Protein AF-A0A7C2QWW8-F1 (afdb_monomer_lite)

Secondary structure (DSSP, 8-state):
-TTTTS---------BTTBTT--TT-TT--SSSTTTTTTTTT-TTS-S-------TT---------SS--------

Sequence (76 aa):
MDNLHRLSDAQTRSISAENFTGEKGKGAMATEGTGSRASRELGQGWKVSPSVRIQPGETFTMAEIEGPGAIQHIWL

Foldseek 3Di:
DPCPPPDDPDDDFDFAQQRQASDPPRPQQDQAAPQNVVCVVPGRPDCRHRDDDADVPGDDRRHDYDDDDDDPDDDD

pLDDT: mean 94.33, std 3.6, range [68.81, 98.31]

Structure (mmCIF, N/CA/C/O backbone):
data_AF-A0A7C2QWW8-F1
#
_entry.id   AF-A0A7C2QWW8-F1
#
loop_
_atom_site.group_PDB
_atom_site.id
_atom_site.type_symbol
_atom_site.label_atom_id
_atom_site.label_alt_id
_atom_site.label_comp_id
_atom_site.label_asym_id
_atom_site.label_entity_id
_atom_site.label_seq_id
_atom_site.pdbx_PDB_ins_code
_atom_site.Cartn_x
_atom_site.Cartn_y
_atom_site.Cartn_z
_atom_site.occupancy
_atom_site.B_iso_or_equiv
_atom_site.auth_seq_id
_atom_site.auth_comp_id
_atom_site.auth_asym_id
_atom_site.auth_atom_id
_atom_site.pdbx_PDB_model_num
ATOM 1 N N . MET A 1 1 ? 17.112 -21.585 -4.927 1.00 68.81 1 MET A N 1
ATOM 2 C CA . MET A 1 1 ? 17.309 -20.110 -4.980 1.00 68.81 1 MET A CA 1
ATOM 3 C C . MET A 1 1 ? 17.792 -19.749 -6.387 1.00 68.81 1 MET A C 1
ATOM 5 O O . MET A 1 1 ? 18.784 -19.054 -6.572 1.00 68.81 1 MET A O 1
ATOM 9 N N . ASP A 1 2 ? 17.117 -20.254 -7.418 1.00 85.31 2 ASP A N 1
ATOM 10 C CA . ASP A 1 2 ? 17.825 -20.543 -8.677 1.00 85.31 2 ASP A CA 1
ATOM 11 C C . ASP A 1 2 ? 17.875 -19.340 -9.629 1.00 85.31 2 ASP A C 1
ATOM 13 O O . ASP A 1 2 ? 18.531 -19.376 -10.664 1.00 85.31 2 ASP A O 1
ATOM 17 N N . ASN A 1 3 ? 17.214 -18.239 -9.265 1.00 91.56 3 ASN A N 1
ATOM 18 C CA . ASN A 1 3 ? 17.052 -17.053 -10.100 1.00 91.56 3 ASN A CA 1
ATOM 19 C C . ASN A 1 3 ? 17.185 -15.717 -9.345 1.00 91.56 3 ASN A C 1
ATOM 21 O O . ASN A 1 3 ? 16.935 -14.681 -9.951 1.00 91.56 3 ASN A O 1
ATOM 25 N N . LEU A 1 4 ? 17.617 -15.704 -8.074 1.00 91.56 4 LEU A N 1
ATOM 26 C CA . LEU A 1 4 ? 17.739 -14.465 -7.279 1.00 91.56 4 LEU A CA 1
ATOM 27 C C . LEU A 1 4 ? 18.701 -13.438 -7.908 1.00 91.56 4 LEU A C 1
ATOM 29 O O . LEU A 1 4 ? 18.514 -12.237 -7.763 1.00 91.56 4 LEU A O 1
ATOM 33 N N . HIS A 1 5 ? 19.721 -13.914 -8.623 1.00 94.50 5 HIS A N 1
ATOM 34 C CA . HIS A 1 5 ? 20.717 -13.082 -9.301 1.00 94.50 5 HIS A CA 1
ATOM 35 C C . HIS A 1 5 ? 20.218 -12.473 -10.626 1.00 94.50 5 HIS A C 1
ATOM 37 O O . HIS A 1 5 ? 20.934 -11.683 -11.239 1.00 94.50 5 HIS A O 1
ATOM 43 N N . ARG A 1 6 ? 19.031 -12.859 -11.114 1.00 94.56 6 ARG A N 1
ATOM 44 C CA . ARG A 1 6 ? 18.494 -12.370 -12.389 1.00 94.56 6 ARG A CA 1
ATOM 45 C C . ARG A 1 6 ? 17.725 -11.073 -12.171 1.00 94.56 6 ARG A C 1
ATOM 47 O O . ARG A 1 6 ? 16.863 -10.994 -11.301 1.00 94.56 6 ARG A O 1
ATOM 54 N N . LEU A 1 7 ? 18.004 -10.080 -13.009 1.00 93.25 7 LEU A N 1
ATOM 55 C CA . LEU A 1 7 ? 17.215 -8.854 -13.062 1.00 93.25 7 LEU A CA 1
ATOM 56 C C . LEU A 1 7 ? 15.865 -9.118 -13.739 1.00 93.25 7 LEU A C 1
ATOM 58 O O . LEU A 1 7 ? 15.735 -10.014 -14.575 1.00 93.25 7 LEU A O 1
ATOM 62 N N . SER A 1 8 ? 14.868 -8.328 -13.356 1.00 91.81 8 SER A N 1
ATOM 63 C CA . SER A 1 8 ? 13.512 -8.369 -13.893 1.00 91.81 8 SER A CA 1
ATOM 64 C C . SER A 1 8 ? 13.066 -6.951 -14.223 1.00 91.81 8 SER A C 1
ATOM 66 O O . SER A 1 8 ? 13.296 -6.041 -13.428 1.00 91.81 8 SER A O 1
ATOM 68 N N . ASP A 1 9 ? 12.378 -6.786 -15.351 1.00 94.81 9 ASP A N 1
ATOM 69 C CA . ASP A 1 9 ? 11.725 -5.526 -15.731 1.00 94.81 9 ASP A CA 1
ATOM 70 C C . ASP A 1 9 ? 10.360 -5.344 -15.037 1.00 94.81 9 ASP A C 1
ATOM 72 O O . ASP A 1 9 ? 9.618 -4.399 -15.319 1.00 94.81 9 ASP A O 1
ATOM 76 N N . ALA A 1 10 ? 10.000 -6.259 -14.128 1.00 93.88 10 ALA A N 1
ATOM 77 C CA . ALA A 1 10 ? 8.783 -6.164 -13.340 1.00 93.88 10 ALA A CA 1
ATOM 78 C C . ALA A 1 10 ? 8.768 -4.881 -12.505 1.00 93.88 10 ALA A C 1
ATOM 80 O O . ALA A 1 10 ? 9.759 -4.472 -11.900 1.00 93.88 10 ALA A O 1
ATOM 81 N N . GLN A 1 11 ? 7.595 -4.264 -12.427 1.00 93.38 11 GLN A N 1
ATOM 82 C CA . GLN A 1 11 ? 7.409 -3.053 -11.652 1.00 93.38 11 GLN A CA 1
ATOM 83 C C . GLN A 1 11 ? 6.754 -3.381 -10.314 1.00 93.38 11 GLN A C 1
ATOM 85 O O . GLN A 1 11 ? 5.596 -3.789 -10.264 1.00 93.38 11 GLN A O 1
ATOM 90 N N . THR A 1 12 ? 7.472 -3.151 -9.217 1.00 93.88 12 THR A N 1
ATOM 91 C CA . THR A 1 12 ? 6.907 -3.331 -7.877 1.00 93.88 12 THR A CA 1
ATOM 92 C C . THR A 1 12 ? 5.912 -2.214 -7.560 1.00 93.88 12 THR A C 1
ATOM 94 O O . THR A 1 12 ? 6.132 -1.037 -7.876 1.00 93.88 12 THR A O 1
ATOM 97 N N . ARG A 1 13 ? 4.803 -2.596 -6.927 1.00 94.50 13 ARG A N 1
ATOM 98 C CA . ARG A 1 13 ? 3.765 -1.714 -6.384 1.00 94.50 13 ARG A CA 1
ATOM 99 C C . ARG A 1 13 ? 3.459 -2.133 -4.951 1.00 94.50 13 ARG A C 1
ATOM 101 O O . ARG A 1 13 ? 3.699 -3.279 -4.581 1.00 94.50 13 ARG A O 1
ATOM 108 N N . SER A 1 14 ? 2.954 -1.197 -4.155 1.00 93.75 14 SER A N 1
ATOM 109 C CA . SER A 1 14 ? 2.554 -1.452 -2.771 1.00 93.75 14 SER A CA 1
ATOM 110 C C . SER A 1 14 ? 1.176 -0.863 -2.535 1.00 93.75 14 SER A C 1
ATOM 112 O O . SER A 1 14 ? 1.000 0.353 -2.611 1.00 93.75 14 SER A O 1
ATOM 114 N N . ILE A 1 15 ? 0.226 -1.733 -2.213 1.00 95.81 15 ILE A N 1
ATOM 115 C CA . ILE A 1 15 ? -1.143 -1.360 -1.863 1.00 95.81 15 ILE A CA 1
ATOM 116 C C . ILE A 1 15 ? -1.246 -1.278 -0.347 1.00 95.81 15 ILE A C 1
ATOM 118 O O . ILE A 1 15 ? -0.620 -2.057 0.371 1.00 95.81 15 ILE A O 1
ATOM 122 N N . SER A 1 16 ? -1.986 -0.294 0.152 1.00 95.69 16 SER A N 1
ATOM 123 C CA . SER A 1 16 ? -2.237 -0.142 1.587 1.00 95.69 16 SER A CA 1
ATOM 124 C C . SER A 1 16 ? -3.513 0.658 1.835 1.00 95.69 16 SER A C 1
ATOM 126 O O . SER A 1 16 ? -4.090 1.192 0.893 1.00 95.69 16 SER A O 1
ATOM 128 N N . ALA A 1 17 ? -3.898 0.826 3.102 1.00 95.50 17 ALA A N 1
ATOM 129 C CA . ALA A 1 17 ? -5.070 1.605 3.523 1.00 95.50 17 ALA A CA 1
ATOM 130 C C . ALA A 1 17 ? -5.060 3.108 3.143 1.00 95.50 17 ALA A C 1
ATOM 132 O O . ALA A 1 17 ? -6.015 3.823 3.430 1.00 95.50 17 ALA A O 1
ATOM 133 N N . GLU A 1 18 ? -3.992 3.594 2.508 1.00 95.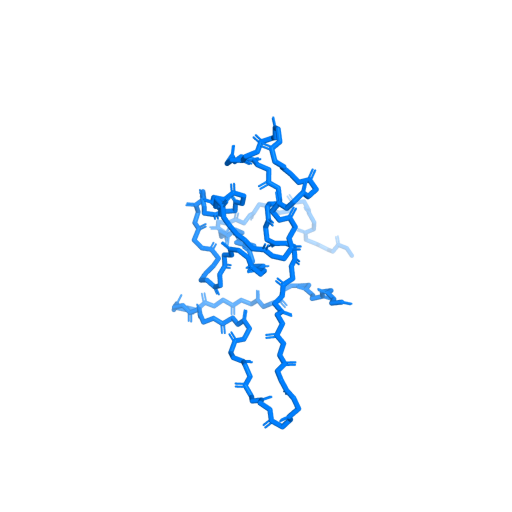06 18 GLU A N 1
ATOM 134 C CA . GLU A 1 18 ? -3.873 4.954 1.957 1.00 95.06 18 GLU A CA 1
ATOM 135 C C . GLU A 1 18 ? -3.506 4.968 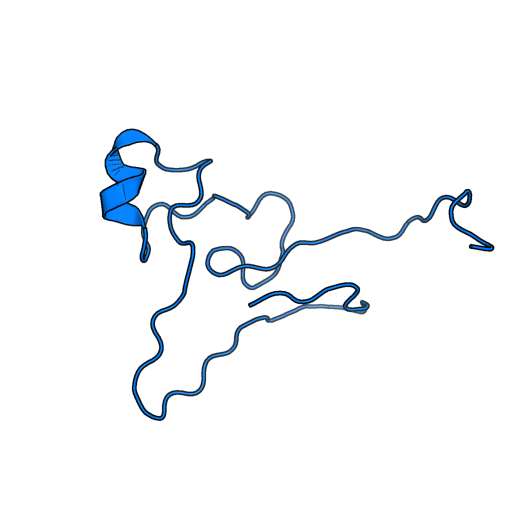0.460 1.00 95.06 18 GLU A C 1
ATOM 137 O O . GLU A 1 18 ? -3.291 6.032 -0.109 1.00 95.06 18 GLU A O 1
ATOM 142 N N . ASN A 1 19 ? -3.403 3.796 -0.178 1.00 95.69 19 ASN A N 1
ATOM 143 C CA . ASN A 1 19 ? -3.093 3.645 -1.600 1.00 95.69 19 ASN A CA 1
ATOM 144 C C . ASN A 1 19 ? -3.725 2.351 -2.137 1.00 95.69 19 ASN A C 1
ATOM 146 O O . ASN A 1 19 ? -3.033 1.344 -2.287 1.00 95.69 19 ASN A O 1
ATOM 150 N N . PHE A 1 20 ? -5.039 2.365 -2.374 1.00 95.19 20 PHE A N 1
ATOM 151 C CA . PHE A 1 20 ? -5.813 1.174 -2.763 1.00 95.19 20 PHE A CA 1
ATOM 152 C C . PHE A 1 20 ? -5.509 0.669 -4.181 1.00 95.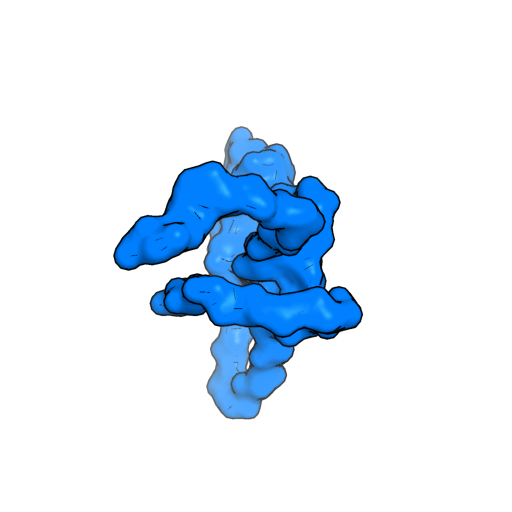19 20 PHE A C 1
ATOM 154 O O . PHE A 1 20 ? -5.681 -0.517 -4.452 1.00 95.19 20 PHE A O 1
ATOM 161 N N . THR A 1 21 ? -5.017 1.547 -5.060 1.00 95.19 21 THR A N 1
ATOM 162 C CA . THR A 1 21 ? -4.625 1.208 -6.439 1.00 95.19 21 THR A CA 1
ATOM 163 C C . THR A 1 21 ? -3.157 0.807 -6.558 1.00 95.19 21 THR A C 1
ATOM 165 O O . THR A 1 21 ? -2.716 0.256 -7.565 1.00 95.19 21 THR A O 1
ATOM 168 N N . GLY A 1 22 ? -2.361 1.086 -5.523 1.00 94.56 22 GLY A N 1
ATOM 169 C CA . GLY A 1 22 ? -0.933 0.798 -5.506 1.00 94.56 22 GLY A CA 1
ATOM 170 C C . GLY A 1 22 ? -0.106 1.729 -6.387 1.00 94.56 22 GLY A C 1
ATOM 171 O O . GLY A 1 22 ? 1.079 1.465 -6.565 1.00 94.56 22 GLY A O 1
ATOM 172 N N . GLU A 1 23 ? -0.680 2.814 -6.913 1.00 94.44 23 GLU A N 1
ATOM 173 C CA . GLU A 1 23 ? -0.025 3.761 -7.818 1.00 94.44 23 GLU A CA 1
ATOM 174 C C . GLU A 1 23 ? 1.336 4.262 -7.303 1.00 94.44 23 GLU A C 1
ATOM 176 O O . GLU A 1 23 ? 1.563 4.481 -6.105 1.00 94.44 23 GLU A O 1
ATOM 181 N N . LYS A 1 24 ? 2.264 4.484 -8.241 1.00 94.44 24 LYS A N 1
ATOM 182 C CA . LYS A 1 24 ? 3.615 4.963 -7.930 1.00 94.44 24 LYS A CA 1
ATOM 183 C C . LYS A 1 24 ? 3.547 6.345 -7.273 1.00 94.44 24 LYS A C 1
ATOM 185 O O . LYS A 1 24 ? 2.963 7.271 -7.822 1.00 94.44 24 LYS A O 1
ATOM 190 N N . GLY A 1 25 ? 4.204 6.488 -6.122 1.00 94.69 25 GLY A N 1
ATOM 191 C CA . GLY A 1 25 ? 4.265 7.757 -5.388 1.00 94.69 25 GLY A CA 1
ATOM 192 C C . GLY A 1 25 ? 2.981 8.124 -4.640 1.00 94.69 25 GLY A C 1
ATOM 193 O O . GLY A 1 25 ? 2.883 9.242 -4.152 1.00 94.69 25 GLY A O 1
ATOM 194 N N . LYS A 1 26 ? 2.003 7.211 -4.543 1.00 95.12 26 LYS A N 1
ATOM 195 C CA . LYS A 1 26 ? 0.754 7.443 -3.800 1.00 95.12 26 LYS A CA 1
ATOM 196 C C . LYS A 1 26 ? 0.751 6.891 -2.372 1.00 95.12 26 LYS A C 1
ATOM 198 O O . LYS A 1 26 ? -0.188 7.138 -1.627 1.00 95.12 26 LYS A O 1
ATOM 203 N N . GLY A 1 27 ? 1.805 6.187 -1.955 1.00 94.62 27 GLY A N 1
ATOM 204 C CA . GLY A 1 27 ? 1.995 5.841 -0.541 1.00 94.62 27 GLY A CA 1
ATOM 205 C C . GLY A 1 27 ? 2.255 7.089 0.308 1.00 94.62 27 GLY A C 1
ATOM 206 O O . GLY A 1 27 ? 2.879 8.028 -0.176 1.00 94.62 27 GLY A O 1
ATOM 207 N N . ALA A 1 28 ? 1.789 7.091 1.560 1.00 95.56 28 ALA A N 1
ATOM 208 C CA . ALA A 1 28 ? 1.934 8.198 2.510 1.00 95.56 28 ALA A CA 1
ATOM 209 C C . ALA A 1 28 ? 1.3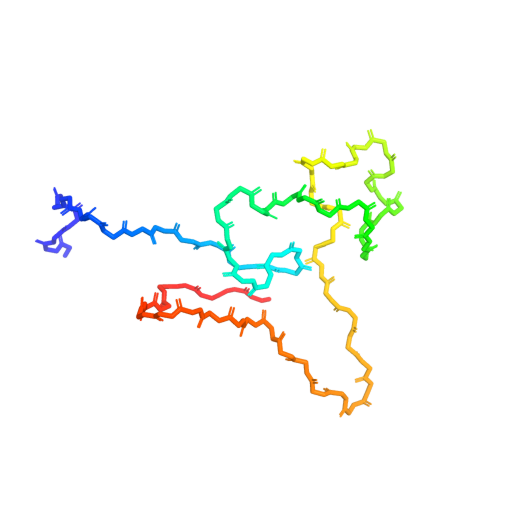62 9.551 2.036 1.00 95.56 28 ALA A C 1
ATOM 211 O O . ALA A 1 28 ? 1.752 10.609 2.526 1.00 95.56 28 ALA A O 1
ATOM 212 N N . MET A 1 29 ? 0.431 9.540 1.075 1.00 96.69 29 MET A N 1
ATOM 213 C CA . MET A 1 29 ? -0.156 10.767 0.522 1.00 96.69 29 MET A CA 1
ATOM 214 C C . MET A 1 29 ? -1.426 11.225 1.242 1.00 96.69 29 MET A C 1
ATOM 216 O O . MET A 1 29 ? -1.910 12.324 0.960 1.00 96.69 29 MET A O 1
ATOM 220 N N . ALA A 1 30 ? -1.952 10.412 2.160 1.00 96.12 30 ALA A N 1
ATOM 221 C CA . ALA A 1 30 ? -3.133 10.740 2.943 1.00 96.12 30 ALA A CA 1
ATOM 222 C C . ALA A 1 30 ? -2.871 11.926 3.888 1.00 96.12 30 ALA A C 1
ATOM 224 O O . ALA A 1 30 ? -1.839 11.999 4.551 1.00 96.12 30 ALA A O 1
ATOM 225 N N . THR A 1 31 ? -3.830 12.846 3.966 1.00 95.12 31 THR A N 1
ATOM 226 C CA . THR A 1 31 ? -3.842 13.962 4.931 1.00 95.12 31 THR A CA 1
ATOM 227 C C . THR A 1 31 ? -4.806 13.715 6.088 1.00 95.12 31 THR A C 1
ATOM 229 O O . THR A 1 31 ? -4.720 14.367 7.124 1.00 95.12 31 THR A O 1
ATOM 232 N N . GLU A 1 32 ? -5.695 12.737 5.929 1.00 95.19 32 GLU A N 1
ATOM 233 C CA . GLU A 1 32 ? -6.679 12.306 6.912 1.00 95.19 32 GLU A CA 1
ATOM 234 C C . GLU A 1 32 ? -6.737 10.777 6.950 1.00 95.19 32 GLU A C 1
ATOM 236 O O . GLU A 1 32 ? -6.251 10.098 6.045 1.00 95.19 32 GLU A O 1
ATOM 241 N N . GLY A 1 33 ? -7.315 10.221 8.012 1.00 95.31 33 GLY A N 1
ATOM 242 C CA . GLY A 1 33 ? -7.425 8.778 8.186 1.00 95.31 33 GLY A CA 1
ATOM 243 C C . GLY A 1 33 ? -7.424 8.362 9.646 1.00 95.31 33 GLY A C 1
ATOM 244 O O . GLY A 1 33 ? -7.485 9.194 10.556 1.00 95.31 33 GLY A O 1
ATOM 245 N N . THR A 1 34 ? -7.334 7.056 9.879 1.00 97.06 34 THR A N 1
ATOM 246 C CA . THR A 1 34 ? -7.418 6.471 11.227 1.00 97.06 34 THR A CA 1
ATOM 247 C C . THR A 1 34 ? -6.254 6.865 12.142 1.00 97.06 34 THR A C 1
ATOM 249 O O . THR A 1 34 ? -6.396 6.805 13.362 1.00 97.06 34 THR A O 1
ATOM 252 N N . GLY A 1 35 ? -5.126 7.305 11.576 1.00 96.00 35 GLY A N 1
ATOM 253 C CA . GLY A 1 35 ? -3.938 7.758 12.300 1.00 96.00 35 GLY A CA 1
ATOM 254 C C . GLY A 1 35 ? -3.806 9.279 12.430 1.00 96.00 35 GLY A C 1
ATOM 255 O O . GLY A 1 35 ? -2.877 9.731 13.098 1.00 96.00 35 GLY A O 1
ATOM 256 N N . SER A 1 36 ? -4.729 10.071 11.869 1.00 95.75 36 SER A N 1
ATOM 257 C CA . SER A 1 36 ? -4.605 11.536 11.733 1.00 95.75 36 SER A CA 1
ATOM 258 C C . SER A 1 36 ? -4.229 12.267 13.025 1.00 95.75 36 SER A C 1
ATOM 260 O O . SER A 1 36 ? -3.350 13.126 13.028 1.00 95.75 36 SER A O 1
ATOM 262 N N . ARG A 1 37 ? -4.831 11.890 14.160 1.00 95.81 37 ARG A N 1
ATOM 263 C CA . ARG A 1 37 ? -4.537 12.502 15.468 1.00 95.81 37 ARG A CA 1
ATOM 264 C C . ARG A 1 37 ? -3.112 12.215 15.950 1.00 95.81 37 ARG A C 1
ATOM 266 O O . ARG A 1 37 ? -2.485 13.072 16.579 1.00 95.81 37 ARG A O 1
ATOM 273 N N . ALA A 1 38 ? -2.619 11.004 15.696 1.00 95.62 38 ALA A N 1
ATOM 274 C CA . ALA A 1 38 ? -1.266 10.597 16.060 1.00 95.62 38 ALA A CA 1
ATOM 275 C C . ALA A 1 38 ? -0.226 11.245 15.133 1.00 95.62 38 ALA A C 1
ATOM 277 O O . ALA A 1 38 ? 0.840 11.631 15.598 1.00 95.62 38 ALA A O 1
ATOM 278 N N . SER A 1 39 ? -0.566 11.442 13.858 1.00 95.12 39 SER A N 1
ATOM 279 C CA . SER A 1 39 ? 0.298 12.046 12.838 1.00 95.12 39 SER A CA 1
ATOM 280 C C . SER A 1 39 ? 0.098 13.555 12.649 1.00 95.12 39 SER A C 1
ATOM 282 O O . SER A 1 39 ? 0.565 14.103 11.652 1.00 95.12 39 SER A O 1
ATOM 284 N N . ARG A 1 40 ? -0.591 14.241 13.570 1.00 95.19 40 ARG A N 1
ATOM 285 C CA . ARG A 1 40 ? -1.011 15.653 13.426 1.00 95.19 40 ARG A CA 1
ATOM 286 C C . ARG A 1 40 ? 0.132 16.646 13.153 1.00 95.19 40 ARG A C 1
ATOM 288 O O . ARG A 1 40 ? -0.103 17.682 12.551 1.00 95.19 40 ARG A O 1
ATOM 295 N N . GLU A 1 41 ? 1.348 16.331 13.600 1.00 96.56 41 GLU A N 1
ATOM 296 C CA . GLU A 1 41 ? 2.566 17.146 13.419 1.00 96.56 41 GLU A CA 1
ATOM 297 C C . GLU A 1 41 ? 3.476 16.620 12.292 1.00 96.56 41 GLU A C 1
ATOM 299 O O . GLU A 1 41 ? 4.491 17.233 11.979 1.00 96.56 41 GLU A O 1
ATOM 304 N N . LEU A 1 42 ? 3.126 15.480 11.689 1.00 94.94 42 LEU A N 1
ATOM 305 C CA . LEU A 1 42 ? 3.893 14.817 10.634 1.00 94.94 42 LEU A CA 1
ATOM 306 C C . LEU A 1 42 ? 3.278 15.076 9.252 1.00 94.94 42 LEU A C 1
ATOM 308 O O . LEU A 1 42 ? 3.973 15.498 8.333 1.00 94.94 42 LEU A O 1
ATOM 312 N N . GLY A 1 43 ? 1.964 14.863 9.126 1.00 92.31 43 GLY A N 1
ATOM 313 C CA . GLY A 1 43 ? 1.205 15.135 7.905 1.00 92.31 43 GLY A CA 1
ATOM 314 C C . GLY A 1 43 ? 1.591 14.268 6.700 1.00 92.31 43 GLY A C 1
ATOM 315 O O . GLY A 1 43 ? 2.037 13.128 6.835 1.00 92.31 43 GLY A O 1
ATOM 316 N N . GLN A 1 44 ? 1.369 14.819 5.505 1.00 95.75 44 GLN A N 1
ATOM 317 C CA . GLN A 1 44 ? 1.644 14.162 4.227 1.00 95.75 44 GLN A CA 1
ATOM 318 C C . GLN A 1 44 ? 3.134 13.801 4.086 1.00 95.75 44 GLN A C 1
ATOM 320 O O . GLN A 1 44 ? 4.011 14.573 4.462 1.00 95.75 44 GLN A O 1
ATOM 325 N N . GLY A 1 45 ? 3.417 12.622 3.533 1.00 94.94 45 GLY A N 1
ATOM 326 C CA . GLY A 1 45 ? 4.743 11.996 3.524 1.00 94.94 45 GLY A CA 1
ATOM 327 C C . GLY A 1 45 ? 4.933 10.968 4.646 1.00 94.94 45 GLY A C 1
ATOM 328 O O . GLY A 1 45 ? 5.863 10.165 4.580 1.00 94.94 45 GLY A O 1
ATOM 329 N N . TRP A 1 46 ? 4.018 10.922 5.622 1.00 95.56 46 TRP A N 1
ATOM 330 C CA . TRP A 1 46 ? 3.948 9.902 6.671 1.00 95.56 46 TRP A CA 1
ATOM 331 C C . TRP A 1 46 ? 2.680 9.047 6.565 1.00 95.56 46 TRP A C 1
ATOM 333 O O . TRP A 1 46 ? 1.738 9.374 5.847 1.00 95.56 46 TRP A O 1
ATOM 343 N N . LYS A 1 47 ? 2.646 7.934 7.311 1.00 94.44 47 LYS A N 1
ATOM 344 C CA . LYS A 1 47 ? 1.511 6.999 7.362 1.00 94.44 47 LYS A CA 1
ATOM 345 C C . LYS A 1 47 ? 0.329 7.579 8.157 1.00 94.44 47 LYS A C 1
ATOM 347 O O . LYS A 1 47 ? 0.088 7.187 9.297 1.00 94.44 47 LYS A O 1
ATOM 352 N N . VAL A 1 48 ? -0.403 8.522 7.569 1.00 97.31 48 VAL A N 1
ATOM 353 C CA . VAL A 1 48 ? -1.551 9.190 8.213 1.00 97.31 48 VAL A CA 1
ATOM 354 C C . VAL A 1 48 ? -2.781 8.276 8.293 1.00 97.31 48 VAL A C 1
ATOM 356 O O . VAL A 1 48 ? -3.541 8.339 9.263 1.00 97.31 48 VAL A O 1
ATOM 359 N N . SER A 1 49 ? -2.960 7.379 7.318 1.00 96.50 49 SER A N 1
ATOM 360 C CA . SER A 1 49 ? -4.044 6.388 7.313 1.00 96.50 49 SER A CA 1
ATOM 361 C C . SER A 1 49 ? -3.480 4.960 7.281 1.00 96.50 49 SER A C 1
ATOM 363 O O . SER A 1 49 ? -3.300 4.372 6.211 1.00 96.50 49 SER A O 1
ATOM 365 N N . PRO A 1 50 ? -3.136 4.379 8.445 1.00 94.94 50 PRO A N 1
ATOM 366 C CA . PRO A 1 50 ? -2.562 3.036 8.519 1.00 94.94 50 PRO A CA 1
ATOM 367 C C . PRO A 1 50 ? -3.591 1.913 8.331 1.00 94.94 50 PRO A C 1
ATOM 369 O O . PRO A 1 50 ? -3.197 0.785 8.050 1.00 94.94 50 PRO A O 1
ATOM 372 N N . SER A 1 51 ? -4.886 2.191 8.493 1.00 95.94 51 SER A N 1
ATOM 373 C CA . SER A 1 51 ? -5.952 1.185 8.461 1.00 95.94 51 SER A CA 1
ATOM 374 C C . SER A 1 51 ? -7.268 1.759 7.940 1.00 95.94 51 SER A C 1
ATOM 376 O O . SER A 1 51 ? -7.450 2.973 7.882 1.00 95.94 51 SER A O 1
ATOM 378 N N . VAL A 1 52 ? -8.202 0.873 7.597 1.00 95.25 52 VAL A N 1
ATOM 379 C CA . VAL A 1 52 ? -9.583 1.222 7.241 1.00 95.25 52 VAL A CA 1
ATOM 380 C C . VAL A 1 52 ? -10.511 0.770 8.366 1.00 95.25 52 VAL A C 1
ATOM 382 O O . VAL A 1 52 ? -10.284 -0.268 8.987 1.00 95.25 52 VAL A O 1
ATOM 385 N N . ARG A 1 53 ? -11.556 1.551 8.652 1.00 95.19 53 ARG A N 1
ATOM 386 C CA . ARG A 1 53 ? -12.622 1.155 9.578 1.00 95.19 53 ARG A CA 1
ATOM 387 C C . ARG A 1 53 ? -13.756 0.519 8.776 1.00 95.19 53 ARG A C 1
ATOM 389 O O . ARG A 1 53 ? -14.360 1.209 7.968 1.00 95.19 53 ARG A O 1
ATOM 396 N N . ILE A 1 54 ? -14.040 -0.751 9.043 1.00 95.62 54 ILE A N 1
ATOM 397 C CA . ILE A 1 54 ? -15.101 -1.528 8.388 1.00 95.62 54 ILE A CA 1
ATOM 398 C C . ILE A 1 54 ? -16.212 -1.766 9.416 1.00 95.62 54 ILE A C 1
ATOM 400 O O . ILE A 1 54 ? -15.933 -2.194 10.539 1.00 95.62 54 ILE A O 1
ATOM 404 N N . GLN A 1 55 ? -17.454 -1.433 9.073 1.00 97.69 55 GLN A N 1
ATOM 405 C CA . GLN A 1 55 ? -18.615 -1.599 9.948 1.00 97.69 55 GLN A CA 1
ATOM 406 C C . GLN A 1 55 ? -19.086 -3.063 10.001 1.00 97.69 55 GLN A C 1
ATOM 408 O O . GLN A 1 55 ? -18.771 -3.858 9.112 1.00 97.69 55 GLN A O 1
ATOM 413 N N . PRO A 1 56 ? -19.866 -3.458 11.025 1.00 98.31 56 PRO A N 1
ATOM 414 C CA . PRO A 1 56 ? -20.431 -4.803 11.088 1.00 98.31 56 PRO A CA 1
ATOM 415 C C . PRO A 1 56 ? -21.248 -5.148 9.834 1.00 98.31 56 PRO A C 1
ATOM 417 O O . PRO A 1 56 ? -22.193 -4.443 9.489 1.00 98.31 56 PRO A O 1
ATOM 420 N N . GLY A 1 57 ? -20.886 -6.248 9.168 1.00 97.88 57 GLY A N 1
ATOM 421 C CA . GLY A 1 57 ? -21.549 -6.725 7.947 1.00 97.88 57 GLY A CA 1
ATOM 422 C C . GLY A 1 57 ? -21.149 -5.998 6.657 1.00 97.88 57 GLY A C 1
ATOM 423 O O . GLY A 1 57 ? -21.644 -6.355 5.591 1.00 97.88 57 GLY A O 1
ATOM 424 N N . GLU A 1 58 ? -20.258 -5.008 6.724 1.00 98.1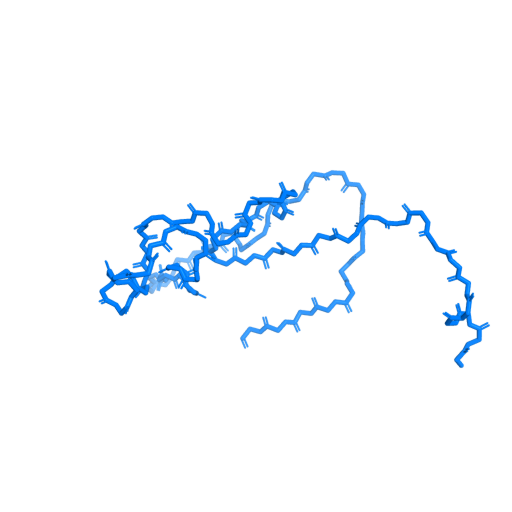9 58 GLU A N 1
ATOM 425 C CA . GLU A 1 58 ? -19.768 -4.296 5.545 1.00 98.19 58 GLU A CA 1
ATOM 426 C C . GLU A 1 58 ? -18.756 -5.149 4.764 1.00 98.19 58 GLU A C 1
ATOM 428 O O . GLU A 1 58 ? -17.884 -5.805 5.335 1.00 98.19 58 GLU A O 1
ATOM 433 N N . THR A 1 59 ? -18.863 -5.121 3.435 1.00 97.25 59 THR A N 1
ATOM 434 C CA . THR A 1 59 ? -17.835 -5.645 2.528 1.00 97.25 59 THR A CA 1
ATOM 435 C C . THR A 1 59 ? -17.014 -4.476 2.005 1.00 97.25 59 THR A C 1
ATOM 437 O O . THR A 1 59 ? -17.577 -3.531 1.459 1.00 97.25 59 THR A O 1
ATOM 440 N N . PHE A 1 60 ? -15.692 -4.552 2.153 1.00 95.88 60 PHE A N 1
ATOM 441 C CA . PHE A 1 60 ? -14.775 -3.494 1.741 1.00 95.88 60 PHE A CA 1
ATOM 442 C C . PHE A 1 60 ? -13.788 -3.997 0.682 1.00 95.88 60 PHE A C 1
ATOM 444 O O . PHE A 1 60 ? -13.111 -5.008 0.885 1.00 95.88 60 PHE A O 1
ATOM 451 N N . THR A 1 61 ? -13.669 -3.272 -0.431 1.00 95.81 61 THR A N 1
ATOM 452 C CA . THR A 1 61 ? -12.663 -3.550 -1.465 1.00 95.81 61 THR A CA 1
ATOM 453 C C . THR A 1 61 ? -11.300 -3.033 -1.014 1.00 95.81 61 THR A C 1
ATOM 455 O O . THR A 1 61 ? -11.038 -1.834 -1.015 1.00 95.81 61 THR A O 1
ATOM 458 N N . MET A 1 62 ? -10.416 -3.952 -0.627 1.00 92.25 62 MET A N 1
ATOM 459 C CA . MET A 1 62 ? -9.097 -3.623 -0.078 1.00 92.25 62 MET A CA 1
ATOM 460 C C . MET A 1 62 ? -8.048 -3.238 -1.133 1.00 92.25 62 MET A C 1
ATOM 462 O O . MET A 1 62 ? -7.088 -2.537 -0.817 1.00 92.25 62 MET A O 1
ATOM 466 N N . ALA A 1 63 ? -8.204 -3.721 -2.364 1.00 93.75 63 ALA A N 1
ATOM 467 C CA . ALA A 1 63 ? -7.275 -3.500 -3.464 1.00 93.75 63 ALA A CA 1
ATOM 468 C C . ALA A 1 63 ? -8.043 -3.541 -4.788 1.00 93.75 63 ALA A C 1
ATOM 470 O O . ALA A 1 63 ? -8.759 -4.509 -5.036 1.00 93.75 63 ALA A O 1
ATOM 471 N N . GLU A 1 64 ? -7.862 -2.525 -5.627 1.00 91.88 64 GLU A N 1
ATOM 472 C CA . GLU A 1 64 ? -8.401 -2.466 -6.991 1.00 91.88 64 GLU A CA 1
ATOM 473 C C . GLU A 1 64 ? -7.223 -2.202 -7.929 1.00 91.88 64 GLU A C 1
ATOM 475 O O . GLU A 1 64 ? -6.595 -1.146 -7.855 1.00 91.88 64 GLU A O 1
ATOM 480 N N . ILE A 1 65 ? -6.851 -3.195 -8.737 1.00 91.94 65 ILE A N 1
ATOM 481 C CA . ILE A 1 65 ? -5.602 -3.186 -9.506 1.00 91.94 65 ILE A CA 1
ATOM 482 C C . ILE A 1 65 ? -5.934 -3.295 -10.984 1.00 91.94 65 ILE A C 1
ATOM 484 O O . ILE A 1 65 ? -6.592 -4.240 -11.413 1.00 91.94 65 ILE A O 1
ATOM 488 N N . GLU A 1 66 ? -5.409 -2.365 -11.772 1.00 91.50 66 GLU A N 1
ATOM 489 C CA . GLU A 1 66 ? -5.535 -2.404 -13.222 1.00 91.50 66 GLU A CA 1
ATOM 490 C C . GLU A 1 66 ? -4.353 -3.134 -13.871 1.00 91.50 66 GLU A C 1
ATOM 492 O O . GLU A 1 66 ? -3.187 -2.928 -13.523 1.00 91.50 66 GLU A O 1
ATOM 497 N N . GLY A 1 67 ? -4.659 -3.950 -14.881 1.00 92.38 67 GLY A N 1
ATOM 498 C CA . GLY A 1 67 ? -3.662 -4.663 -15.674 1.00 92.38 67 GLY A CA 1
ATOM 499 C C . GLY A 1 67 ? -3.139 -5.958 -15.031 1.00 92.38 67 GLY A C 1
ATOM 500 O O . GLY A 1 67 ? -3.577 -6.371 -13.958 1.00 92.38 67 GLY A O 1
ATOM 501 N N . PRO A 1 68 ? -2.228 -6.662 -15.723 1.00 94.44 68 PRO A N 1
ATOM 502 C CA . PRO A 1 68 ? -1.702 -7.941 -15.263 1.00 94.44 68 PRO A CA 1
ATOM 503 C C . PRO A 1 68 ? -0.683 -7.767 -14.130 1.00 94.44 68 PRO A C 1
ATOM 505 O O . PRO A 1 68 ? 0.132 -6.845 -14.134 1.00 94.44 68 PR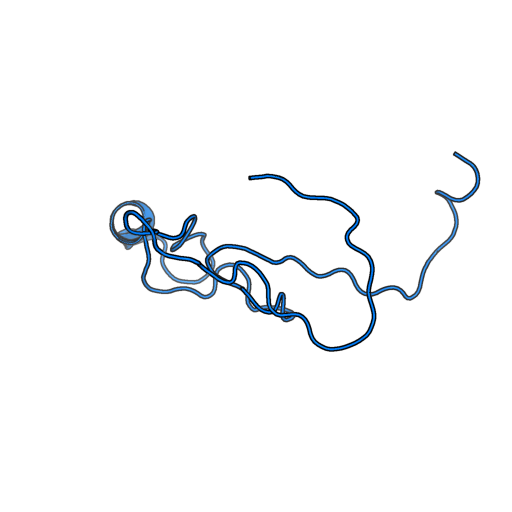O A O 1
ATOM 508 N N . GLY A 1 69 ? -0.664 -8.720 -13.199 1.00 93.31 69 GLY A N 1
ATOM 509 C CA . GLY A 1 69 ? 0.298 -8.741 -12.102 1.00 93.31 69 GLY A CA 1
ATOM 510 C C . GLY A 1 69 ? 0.276 -10.046 -11.314 1.00 93.31 69 GLY A C 1
ATOM 511 O O . GLY A 1 69 ? -0.497 -10.958 -11.605 1.00 93.31 69 GLY A O 1
ATOM 512 N N . ALA A 1 70 ? 1.142 -10.125 -10.307 1.00 94.94 70 ALA A N 1
ATOM 513 C CA . ALA A 1 70 ? 1.199 -11.232 -9.362 1.00 94.94 70 ALA A CA 1
ATOM 514 C C . ALA A 1 70 ? 1.335 -10.684 -7.939 1.00 94.94 70 ALA A C 1
ATOM 516 O O . ALA A 1 70 ? 2.146 -9.790 -7.681 1.00 94.94 70 ALA A O 1
ATOM 517 N N . ILE A 1 71 ? 0.547 -11.225 -7.009 1.00 94.62 71 ILE A N 1
ATOM 518 C CA . ILE A 1 71 ? 0.673 -10.891 -5.592 1.00 94.62 71 ILE A CA 1
ATOM 519 C C . ILE A 1 71 ? 1.821 -11.712 -5.008 1.00 94.62 71 ILE A C 1
ATOM 521 O O . ILE A 1 71 ? 1.725 -12.930 -4.890 1.00 94.62 71 ILE A O 1
ATOM 525 N N . GLN A 1 72 ? 2.900 -11.031 -4.629 1.00 94.38 72 GLN A N 1
ATOM 526 C CA . GLN A 1 72 ? 4.102 -11.675 -4.090 1.00 94.38 72 GLN A CA 1
ATOM 527 C C . GLN A 1 72 ? 4.064 -11.840 -2.566 1.00 94.38 72 GLN A C 1
ATOM 529 O O . GLN A 1 72 ? 4.733 -12.715 -2.025 1.00 94.38 72 GLN A O 1
ATOM 534 N N . HIS A 1 73 ? 3.326 -10.975 -1.867 1.00 95.94 73 HIS A N 1
ATOM 535 C CA . HIS A 1 73 ? 3.259 -10.947 -0.410 1.00 95.94 73 HIS A CA 1
ATOM 536 C C . HIS A 1 73 ? 1.987 -10.229 0.051 1.00 95.94 73 HIS A C 1
ATOM 538 O O . HIS A 1 73 ? 1.637 -9.183 -0.499 1.00 95.94 73 HIS A O 1
ATOM 544 N N . ILE A 1 74 ? 1.330 -10.767 1.080 1.00 95.69 74 ILE A N 1
ATOM 545 C CA . ILE A 1 74 ? 0.219 -10.123 1.788 1.00 95.69 74 ILE A CA 1
ATOM 546 C C . ILE A 1 74 ? 0.512 -10.203 3.285 1.00 95.69 74 ILE A C 1
ATOM 548 O O . ILE A 1 74 ? 0.864 -11.266 3.793 1.00 95.69 74 ILE A O 1
ATOM 552 N N . TRP A 1 75 ? 0.328 -9.083 3.979 1.00 92.31 75 TRP A N 1
ATOM 553 C CA . TRP A 1 75 ? 0.308 -9.002 5.436 1.00 92.31 75 TRP A CA 1
ATOM 554 C C . TRP A 1 75 ? -0.823 -8.060 5.858 1.00 92.31 75 TRP A C 1
ATOM 556 O O . TRP A 1 75 ? -1.019 -7.027 5.211 1.00 92.31 75 TRP A O 1
ATOM 566 N N . LEU A 1 76 ? -1.576 -8.452 6.888 1.00 87.50 76 LEU A N 1
ATOM 567 C CA . LEU A 1 76 ? -2.775 -7.783 7.400 1.00 87.50 76 LEU A CA 1
ATOM 568 C C . LEU A 1 76 ? -2.762 -7.776 8.928 1.00 87.50 76 LEU A C 1
ATOM 570 O O . LEU A 1 76 ? -2.328 -8.803 9.501 1.00 87.50 76 LEU A O 1
#

Radius of gyration: 15.51 Å; chains: 1; bounding box: 42×38×32 Å